Protein AF-Q765P9-F1 (afdb_monomer)

Sequence (167 aa):
MASNSLFSAVTPCQQNFFWDPSTSRRFSPPSSSLQPGKMSDVSPVVAAQQQQQQQQQQQQQQQQQQQQQQQQQQQQQEAAAAAAAAAAAAAAAAAVPRLRPPHDNRTMVEIIADHPAELVRTDSPNFLCSVLPSHWRCNKTLPVAFKVVALGEVPDGTVVTVMAGND

Radius of gyration: 34.89 Å; Cα contacts (8 Å, |Δi|>4): 59; chains: 1; bounding box: 75×67×81 Å

Structure (mmCIF, N/CA/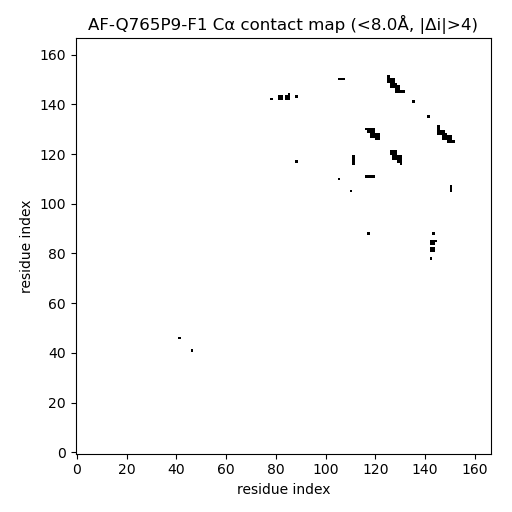C/O backbone):
data_AF-Q765P9-F1
#
_entry.id   AF-Q765P9-F1
#
loop_
_atom_site.group_PDB
_atom_site.id
_atom_site.type_symbol
_atom_site.label_atom_id
_atom_site.label_alt_id
_atom_site.label_comp_id
_atom_site.label_asym_id
_atom_site.label_entity_id
_atom_site.label_seq_id
_atom_site.pdbx_PDB_ins_code
_atom_site.Cartn_x
_atom_site.Cartn_y
_atom_site.Cartn_z
_atom_site.occupancy
_atom_site.B_iso_or_equiv
_atom_site.auth_seq_id
_atom_site.auth_comp_id
_atom_site.auth_asym_id
_atom_site.auth_atom_id
_atom_site.pdbx_PDB_model_num
ATOM 1 N N . MET A 1 1 ? 22.105 -11.503 14.119 1.00 42.41 1 MET A N 1
ATOM 2 C CA . MET A 1 1 ? 22.678 -11.386 12.762 1.00 42.41 1 MET A CA 1
ATOM 3 C C . MET A 1 1 ? 23.252 -12.738 12.378 1.00 42.41 1 MET A C 1
ATOM 5 O O . MET A 1 1 ? 24.360 -13.056 12.777 1.00 42.41 1 MET A O 1
ATOM 9 N N . ALA A 1 2 ? 22.466 -13.555 11.683 1.00 36.91 2 ALA A N 1
ATOM 10 C CA . ALA A 1 2 ? 22.941 -14.757 11.013 1.00 36.91 2 ALA A CA 1
ATOM 11 C C . ALA A 1 2 ? 22.587 -14.563 9.539 1.00 36.91 2 ALA A C 1
ATOM 13 O O . ALA A 1 2 ? 21.411 -14.576 9.184 1.00 36.91 2 ALA A O 1
ATOM 14 N N . SER A 1 3 ? 23.592 -14.280 8.716 1.00 38.12 3 SER A N 1
ATOM 15 C CA . SER A 1 3 ? 23.443 -14.312 7.264 1.00 38.12 3 SER A CA 1
ATOM 16 C C . SER A 1 3 ? 23.877 -15.690 6.799 1.00 38.12 3 SER A C 1
ATOM 18 O O . SER A 1 3 ? 25.054 -16.027 6.893 1.00 38.12 3 SER A O 1
ATOM 20 N N . ASN A 1 4 ? 22.919 -16.470 6.307 1.00 47.12 4 ASN A N 1
ATOM 21 C CA . ASN A 1 4 ? 23.197 -17.626 5.471 1.00 47.12 4 ASN A CA 1
ATOM 22 C C . ASN A 1 4 ? 23.240 -17.168 4.012 1.00 47.12 4 ASN A C 1
ATOM 24 O O . ASN A 1 4 ? 22.296 -16.571 3.497 1.00 47.12 4 ASN A O 1
ATOM 28 N N . SER A 1 5 ? 24.378 -17.452 3.392 1.00 55.56 5 SER A N 1
ATOM 29 C CA . SER A 1 5 ? 24.687 -17.336 1.972 1.00 55.56 5 SER A CA 1
ATOM 30 C C . SER A 1 5 ? 23.689 -18.078 1.085 1.00 55.56 5 SER A C 1
ATOM 32 O O . SER A 1 5 ? 23.273 -19.173 1.448 1.00 55.56 5 SER A O 1
ATOM 34 N N . LEU A 1 6 ? 23.453 -17.595 -0.141 1.00 51.06 6 LEU A N 1
ATOM 35 C CA . LEU A 1 6 ? 23.252 -18.501 -1.276 1.00 51.06 6 LEU A CA 1
ATOM 36 C C . LEU A 1 6 ? 23.601 -17.839 -2.629 1.00 51.06 6 LEU A C 1
ATOM 38 O O . LEU A 1 6 ? 22.894 -16.972 -3.125 1.00 51.06 6 LEU A O 1
ATOM 42 N N . PHE A 1 7 ? 24.691 -18.363 -3.196 1.00 39.94 7 PHE A N 1
ATOM 43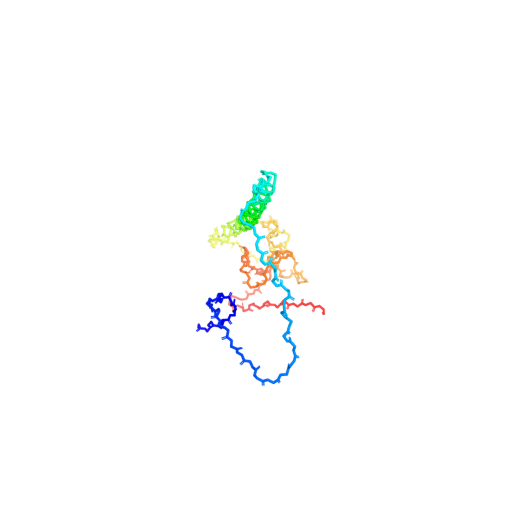 C CA . PHE A 1 7 ? 24.962 -18.652 -4.611 1.00 39.94 7 PHE A CA 1
ATOM 44 C C . PHE A 1 7 ? 25.579 -17.624 -5.591 1.00 39.94 7 PHE A C 1
ATOM 46 O O . PHE A 1 7 ? 24.949 -16.696 -6.083 1.00 39.94 7 PHE A O 1
ATOM 53 N N . SER A 1 8 ? 26.812 -18.008 -5.966 1.00 34.72 8 SER A N 1
ATOM 54 C CA . SER A 1 8 ? 27.471 -18.001 -7.281 1.00 34.72 8 SER A CA 1
ATOM 55 C C . SER A 1 8 ? 27.932 -16.696 -7.918 1.00 34.72 8 SER A C 1
ATOM 57 O O . SER A 1 8 ? 27.261 -16.111 -8.762 1.00 34.72 8 SER A O 1
ATOM 59 N N . ALA A 1 9 ? 29.208 -16.394 -7.671 1.00 37.88 9 ALA A N 1
ATOM 60 C CA . ALA A 1 9 ? 30.069 -15.751 -8.649 1.00 37.88 9 ALA A CA 1
ATOM 61 C C . ALA A 1 9 ? 31.319 -16.611 -8.900 1.00 37.88 9 ALA A C 1
ATOM 63 O O . ALA A 1 9 ? 31.975 -17.062 -7.966 1.00 37.88 9 ALA A O 1
ATOM 64 N N . VAL A 1 10 ? 31.613 -16.749 -10.193 1.00 37.72 10 VAL A N 1
ATOM 65 C CA . VAL A 1 10 ? 32.927 -16.870 -10.836 1.00 37.72 10 VAL A CA 1
ATOM 66 C C . VAL A 1 10 ? 33.740 -18.162 -10.648 1.00 37.72 10 VAL A C 1
ATOM 68 O O . VAL A 1 10 ? 34.366 -18.425 -9.629 1.00 37.72 10 VAL A O 1
ATOM 71 N N . THR A 1 11 ? 33.823 -18.932 -11.733 1.00 43.91 11 THR A N 1
ATOM 72 C CA . THR A 1 11 ? 34.939 -19.842 -12.012 1.00 43.91 11 THR A CA 1
ATOM 73 C C . THR A 1 11 ? 36.056 -19.051 -12.697 1.00 43.91 11 THR A C 1
ATOM 75 O O . THR A 1 11 ? 35.785 -18.419 -13.721 1.00 43.91 11 THR A O 1
ATOM 78 N N . PRO A 1 12 ? 37.309 -19.111 -12.214 1.00 47.91 12 PRO A N 1
ATOM 79 C CA . PRO A 1 12 ? 38.465 -18.823 -13.049 1.00 47.91 12 PRO A CA 1
ATOM 80 C C . PRO A 1 12 ? 39.364 -20.067 -13.231 1.00 47.91 12 PRO A C 1
ATOM 82 O O . PRO A 1 12 ? 39.419 -20.943 -12.374 1.00 47.91 12 PRO A O 1
ATOM 85 N N . CYS A 1 13 ? 40.116 -20.065 -14.340 1.00 36.69 13 CYS A N 1
ATOM 86 C CA . CYS A 1 13 ? 41.387 -20.774 -14.581 1.00 36.69 13 CYS A CA 1
ATOM 87 C C . CYS A 1 13 ? 41.411 -22.225 -15.143 1.00 36.69 13 CYS A C 1
ATOM 89 O O . CYS A 1 13 ? 41.170 -23.199 -14.445 1.00 36.69 13 CYS A O 1
ATOM 91 N N . GLN A 1 14 ? 41.926 -22.307 -16.385 1.00 39.78 14 GLN A N 1
ATOM 92 C CA . GLN A 1 14 ? 43.019 -23.178 -16.875 1.00 39.78 14 GLN A CA 1
ATOM 93 C C . GLN A 1 14 ? 42.805 -24.687 -17.149 1.00 39.78 14 GLN A C 1
ATOM 95 O O . GLN A 1 14 ? 42.847 -25.540 -16.273 1.00 39.78 14 GLN A O 1
ATOM 100 N N . GLN A 1 15 ? 42.720 -24.990 -18.450 1.00 46.78 15 GLN A N 1
ATOM 101 C CA . GLN A 1 15 ? 43.586 -25.891 -19.235 1.00 46.78 15 GLN A CA 1
ATOM 102 C C . GLN A 1 15 ? 44.559 -26.819 -18.464 1.00 46.78 15 GLN A C 1
ATOM 104 O O . GLN A 1 15 ? 45.509 -26.337 -17.859 1.00 46.78 15 GLN A O 1
ATOM 109 N N . ASN A 1 16 ? 44.408 -28.146 -18.617 1.00 36.56 16 ASN A N 1
ATOM 110 C CA . ASN A 1 16 ? 45.524 -29.105 -18.663 1.00 36.56 16 ASN A CA 1
ATOM 111 C C . ASN A 1 16 ? 45.105 -30.444 -19.299 1.00 36.56 16 ASN A C 1
ATOM 113 O O . ASN A 1 16 ? 44.117 -31.063 -18.913 1.00 36.56 16 ASN A O 1
ATOM 117 N N . PHE A 1 17 ? 45.888 -30.865 -20.293 1.00 41.69 17 PHE A N 1
ATOM 118 C CA . PHE A 1 17 ? 45.893 -32.197 -20.895 1.00 41.69 17 PHE A CA 1
ATOM 119 C C . PHE A 1 17 ? 46.308 -33.244 -19.854 1.00 41.69 17 PHE A C 1
ATOM 121 O O . PHE A 1 17 ? 47.347 -33.066 -19.221 1.00 41.69 17 PHE A O 1
ATOM 128 N N . PHE A 1 18 ? 45.613 -34.381 -19.768 1.00 37.00 18 PHE A N 1
ATOM 129 C CA . PHE A 1 18 ? 46.257 -35.610 -19.306 1.00 37.00 18 PHE A CA 1
ATOM 130 C C . PHE A 1 18 ? 45.577 -36.869 -19.854 1.00 37.00 18 PHE A C 1
ATOM 132 O O . PHE A 1 18 ? 44.368 -36.943 -20.032 1.00 37.00 18 PHE A O 1
ATOM 139 N N . TRP A 1 19 ? 46.439 -37.814 -20.189 1.00 37.97 19 TRP A N 1
ATOM 140 C CA . TRP A 1 19 ? 46.260 -39.080 -20.882 1.00 37.97 19 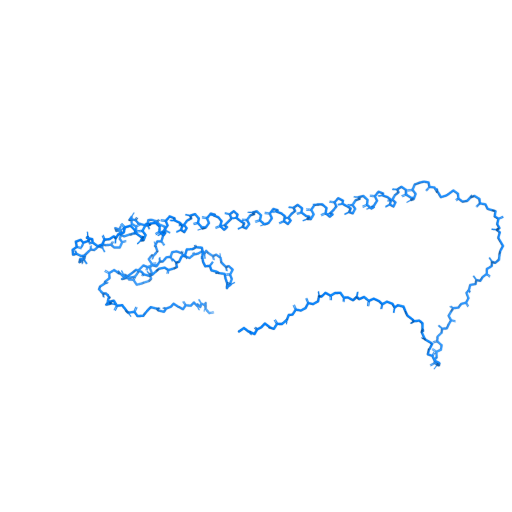TRP A CA 1
ATOM 141 C C . TRP A 1 19 ? 45.684 -40.154 -19.948 1.00 37.97 19 TRP A C 1
ATOM 143 O O . TRP A 1 19 ? 46.174 -40.280 -18.829 1.00 37.97 19 TRP A O 1
ATOM 153 N N . ASP A 1 20 ? 44.720 -40.962 -20.410 1.00 32.56 20 ASP A N 1
ATOM 154 C CA . ASP A 1 20 ? 44.324 -42.206 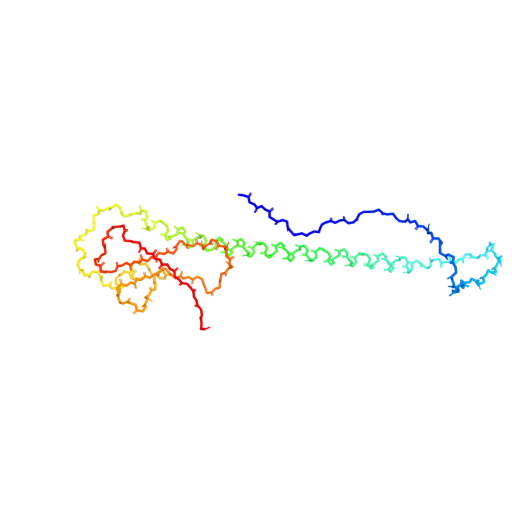-19.728 1.00 32.56 20 ASP A CA 1
ATOM 155 C C . ASP A 1 20 ? 44.683 -43.432 -20.603 1.00 32.56 20 ASP A C 1
ATOM 157 O O . ASP A 1 20 ? 44.340 -43.463 -21.795 1.00 32.56 20 ASP A O 1
ATOM 161 N N . PRO A 1 21 ? 45.447 -44.406 -20.067 1.00 52.28 21 PRO A N 1
ATOM 162 C CA . PRO A 1 21 ? 45.879 -45.595 -20.778 1.00 52.28 21 PRO A CA 1
ATOM 163 C C . PRO A 1 21 ? 44.796 -46.681 -20.739 1.00 52.28 21 PRO A C 1
ATOM 165 O O . PRO A 1 21 ? 44.420 -47.167 -19.682 1.00 52.28 21 PRO A O 1
ATOM 168 N N . SER A 1 22 ? 44.446 -47.185 -21.925 1.00 47.19 22 SER A N 1
ATOM 169 C CA . SER A 1 22 ? 43.582 -48.356 -22.153 1.00 47.19 22 SER A CA 1
ATOM 170 C C . SER A 1 22 ? 42.085 -48.045 -22.286 1.00 47.19 22 SER A C 1
ATOM 172 O O . SER A 1 22 ? 41.266 -48.324 -21.422 1.00 47.19 22 SER A O 1
ATOM 174 N N . THR A 1 23 ? 41.685 -47.532 -23.449 1.00 46.00 23 THR A N 1
ATOM 175 C CA . THR A 1 23 ? 40.974 -48.310 -24.488 1.00 46.00 23 THR A CA 1
ATOM 176 C C . THR A 1 23 ? 40.451 -47.363 -25.580 1.00 46.00 23 THR A C 1
ATOM 178 O O . THR A 1 23 ? 39.688 -46.445 -25.320 1.00 46.00 23 THR A O 1
ATOM 181 N N . SER A 1 24 ? 40.922 -47.583 -26.815 1.00 49.03 24 SER A N 1
ATOM 182 C CA . SER A 1 24 ? 40.302 -47.259 -28.118 1.00 49.03 24 SER A CA 1
ATOM 183 C C . SER A 1 24 ? 39.191 -46.181 -28.139 1.00 49.03 24 SER A C 1
ATOM 185 O O . SER A 1 24 ? 38.074 -46.444 -27.722 1.00 49.03 24 SER A O 1
ATOM 187 N N . ARG A 1 25 ? 39.339 -45.001 -28.760 1.00 46.41 25 ARG A N 1
ATOM 188 C CA . ARG A 1 25 ? 39.712 -44.792 -30.170 1.00 46.41 25 ARG A CA 1
ATOM 189 C C . ARG A 1 25 ? 40.315 -43.404 -30.414 1.00 46.41 25 ARG A C 1
ATOM 191 O O . ARG A 1 25 ? 39.654 -42.381 -30.278 1.00 46.41 25 ARG A O 1
ATOM 198 N N . ARG A 1 26 ? 41.558 -43.407 -30.893 1.00 47.88 26 ARG A N 1
ATOM 199 C CA . ARG A 1 26 ? 42.251 -42.265 -31.488 1.00 47.88 26 ARG A CA 1
ATOM 200 C C . ARG A 1 26 ? 41.910 -42.228 -32.979 1.00 47.88 26 ARG A C 1
ATOM 202 O O . ARG A 1 26 ? 42.373 -43.089 -33.719 1.00 47.88 26 ARG A O 1
ATOM 209 N N . PHE A 1 27 ? 41.111 -41.260 -33.420 1.00 40.59 27 PHE A N 1
ATOM 210 C CA . PHE A 1 27 ? 41.068 -40.891 -34.835 1.00 40.59 27 PHE A CA 1
ATOM 211 C C . PHE A 1 27 ? 42.076 -39.762 -35.072 1.00 40.59 27 PHE A C 1
ATOM 213 O O . PHE A 1 27 ? 42.003 -38.682 -34.492 1.00 40.59 27 PHE A O 1
ATOM 220 N N . SER A 1 28 ? 43.058 -40.040 -35.914 1.00 42.00 28 SER A N 1
ATOM 221 C CA . SER A 1 28 ? 43.943 -39.082 -36.576 1.00 42.00 28 SER A CA 1
ATOM 222 C C . SER A 1 28 ? 44.302 -39.705 -37.925 1.00 42.00 28 SER A C 1
ATOM 224 O O . SER A 1 28 ? 44.469 -40.923 -37.966 1.00 42.00 28 SER A O 1
ATOM 226 N N . PRO A 1 29 ? 44.629 -38.939 -38.972 1.00 63.56 29 PRO A N 1
ATOM 227 C CA . PRO A 1 29 ? 44.045 -37.705 -39.503 1.00 63.56 29 PRO A CA 1
ATOM 228 C C . PRO A 1 29 ? 43.669 -37.949 -41.000 1.00 63.56 29 PRO A C 1
ATOM 230 O O . PRO A 1 29 ? 43.305 -39.072 -41.340 1.00 63.56 29 PRO A O 1
ATOM 233 N N . PRO A 1 30 ? 43.788 -36.973 -41.923 1.00 41.09 30 PRO A N 1
ATOM 234 C CA . PRO A 1 30 ? 45.043 -37.003 -42.678 1.00 41.09 30 PRO A CA 1
ATOM 235 C C . PRO A 1 30 ? 45.701 -35.628 -42.847 1.00 41.09 30 PRO A C 1
ATOM 237 O O . PRO A 1 30 ? 45.044 -34.610 -43.039 1.00 41.09 30 PRO A O 1
ATOM 240 N N . SER A 1 31 ? 47.035 -35.640 -42.822 1.00 51.59 31 SER A N 1
ATOM 241 C CA . SER A 1 31 ? 47.873 -34.579 -43.382 1.00 51.59 31 SER A CA 1
ATOM 242 C C . SER A 1 31 ? 48.012 -34.778 -44.891 1.00 51.59 31 SER A C 1
ATOM 244 O O . SER A 1 31 ? 48.292 -35.885 -45.351 1.00 51.59 31 SER A O 1
ATOM 246 N N . SER A 1 32 ? 47.943 -33.692 -45.655 1.00 37.53 32 SER A N 1
ATOM 247 C CA . SER A 1 32 ? 48.672 -33.574 -46.920 1.00 37.53 32 SER A CA 1
ATOM 248 C C . SER A 1 32 ? 49.193 -32.152 -47.090 1.00 37.53 32 SER A C 1
ATOM 250 O O . SER A 1 32 ? 48.464 -31.212 -47.375 1.00 37.53 32 SER A O 1
ATOM 252 N N . SER A 1 33 ? 50.482 -32.051 -46.777 1.00 46.59 33 SER A N 1
ATOM 253 C CA . SER A 1 33 ? 51.547 -31.311 -47.449 1.00 46.59 33 SER A CA 1
ATOM 254 C C . SER A 1 33 ? 51.219 -30.408 -48.651 1.00 46.59 33 SER A C 1
ATOM 256 O O . SER A 1 33 ? 50.598 -30.837 -49.616 1.00 46.59 33 SER A O 1
ATOM 258 N N . LEU A 1 34 ? 51.908 -29.255 -48.624 1.00 38.59 34 LEU A N 1
ATOM 259 C CA . LEU A 1 34 ? 52.337 -28.371 -49.721 1.00 38.59 34 LEU A CA 1
ATOM 260 C C . LEU A 1 34 ? 51.284 -27.437 -50.344 1.00 38.59 34 LEU A C 1
ATOM 262 O O . LEU A 1 34 ? 50.484 -27.861 -51.166 1.00 38.59 34 LEU A O 1
ATOM 266 N N . GLN A 1 35 ? 51.408 -26.133 -50.037 1.00 37.16 35 GLN A N 1
ATOM 267 C CA . GLN A 1 35 ? 51.611 -25.033 -51.007 1.00 37.16 35 GLN A CA 1
ATOM 268 C C . GLN A 1 35 ? 51.668 -23.657 -50.292 1.00 37.16 35 GLN A C 1
ATOM 270 O O . GLN A 1 35 ? 50.658 -23.216 -49.747 1.00 37.16 35 GLN A O 1
ATOM 275 N N . PRO A 1 36 ? 52.800 -22.920 -50.313 1.00 55.09 36 PRO A N 1
ATOM 276 C CA . PRO A 1 36 ? 52.794 -21.479 -50.105 1.00 55.09 36 PRO A CA 1
ATOM 277 C C . PRO A 1 36 ? 52.475 -20.829 -51.452 1.00 55.09 36 PRO A C 1
ATOM 279 O O . PRO A 1 36 ? 53.331 -20.736 -52.327 1.00 55.09 36 PRO A O 1
ATOM 282 N N . GLY A 1 37 ? 51.225 -20.428 -51.659 1.00 49.91 37 GLY A N 1
ATOM 283 C CA . GLY A 1 37 ? 50.861 -19.720 -52.881 1.00 49.91 37 GLY A CA 1
ATOM 284 C C . GLY A 1 37 ? 49.451 -20.006 -53.351 1.00 49.91 37 GLY A C 1
ATOM 285 O O . GLY A 1 37 ? 49.248 -20.815 -54.247 1.00 49.91 37 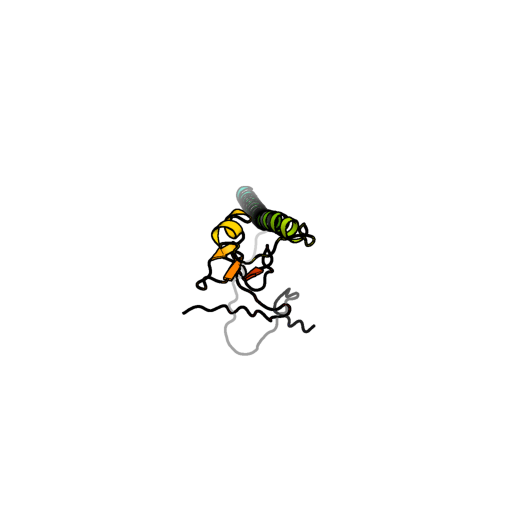GLY A O 1
ATOM 286 N N . LYS A 1 38 ? 48.498 -19.267 -52.791 1.00 41.06 38 LYS A N 1
ATOM 287 C CA . LYS A 1 38 ? 47.489 -18.527 -53.552 1.00 41.06 38 LYS A CA 1
ATOM 288 C C . LYS A 1 38 ? 46.751 -17.618 -52.580 1.00 41.06 38 LYS A C 1
ATOM 290 O O . LYS A 1 38 ? 46.100 -18.090 -51.655 1.00 41.06 38 LYS A O 1
ATOM 295 N N . MET A 1 39 ? 46.919 -16.315 -52.802 1.00 44.56 39 MET A N 1
ATOM 296 C CA . MET A 1 39 ? 45.966 -15.251 -52.483 1.00 44.56 39 MET A CA 1
ATOM 297 C C . MET A 1 39 ? 44.540 -15.803 -52.352 1.00 44.56 39 MET A C 1
ATOM 299 O O . MET A 1 39 ? 43.837 -15.994 -53.338 1.00 44.56 39 MET A O 1
ATOM 303 N N . SER A 1 40 ? 44.140 -16.131 -51.130 1.00 43.28 40 SER A N 1
ATOM 304 C CA . SER A 1 40 ? 42.740 -16.344 -50.811 1.00 43.28 40 SER A CA 1
ATOM 305 C C . SER A 1 40 ? 42.291 -15.001 -50.295 1.00 43.28 40 SER A C 1
ATOM 307 O O . SER A 1 40 ? 42.576 -14.640 -49.156 1.00 43.28 40 SER A O 1
ATOM 309 N N . ASP A 1 41 ? 41.738 -14.227 -51.223 1.00 47.91 41 ASP A N 1
ATOM 310 C CA . ASP A 1 41 ? 40.853 -13.110 -50.951 1.00 47.91 41 ASP A CA 1
ATOM 311 C C . ASP A 1 41 ? 39.975 -13.506 -49.754 1.00 47.91 41 ASP A C 1
ATOM 313 O O . ASP A 1 41 ? 39.042 -14.300 -49.877 1.00 47.91 41 ASP A O 1
ATOM 317 N N . VAL A 1 42 ? 40.345 -13.042 -48.554 1.00 53.12 42 VAL A N 1
ATOM 318 C CA . VAL A 1 42 ? 39.392 -12.912 -47.457 1.00 53.12 42 VAL A CA 1
ATOM 319 C C . VAL A 1 42 ? 38.427 -11.894 -48.007 1.00 53.12 42 VAL A C 1
ATOM 321 O O . VAL A 1 42 ? 38.695 -10.694 -47.962 1.00 53.12 42 VAL A O 1
ATOM 324 N N . SER A 1 43 ? 37.366 -12.388 -48.638 1.00 47.12 43 SER A N 1
ATOM 325 C CA . SER A 1 43 ? 36.380 -11.511 -49.222 1.00 47.12 43 SER A CA 1
ATOM 326 C C . SER A 1 43 ? 35.927 -10.570 -48.109 1.00 47.12 43 SER A C 1
ATOM 328 O O . SER A 1 43 ? 35.491 -11.049 -47.054 1.00 47.12 43 SER A O 1
ATOM 330 N N . PRO A 1 44 ? 36.050 -9.242 -48.283 1.00 59.09 44 PRO A N 1
ATOM 331 C CA . PRO A 1 44 ? 35.751 -8.267 -47.233 1.00 59.09 44 PRO A CA 1
ATOM 332 C C . PRO A 1 44 ? 34.328 -8.432 -46.679 1.00 59.09 44 PRO A C 1
ATOM 334 O O . PRO A 1 44 ? 34.038 -7.989 -45.573 1.00 59.09 44 PRO A O 1
ATOM 337 N N . VAL A 1 45 ? 33.462 -9.142 -47.411 1.00 62.28 45 VAL A N 1
ATOM 338 C CA . VAL A 1 45 ? 32.111 -9.530 -47.015 1.00 62.28 45 VAL A CA 1
ATOM 339 C C . VAL A 1 45 ? 32.038 -10.351 -45.720 1.00 62.28 45 VAL A C 1
ATOM 341 O O . VAL A 1 45 ? 31.172 -10.056 -44.907 1.00 62.28 45 VAL A O 1
ATOM 344 N N . VAL A 1 46 ? 32.922 -11.328 -45.458 1.00 74.56 46 VAL A N 1
ATOM 345 C CA . VAL A 1 46 ? 32.793 -12.184 -44.252 1.00 74.56 46 VAL A CA 1
ATOM 346 C C . VAL A 1 46 ? 33.245 -11.444 -42.994 1.00 74.56 46 VAL A C 1
ATOM 348 O O . VAL A 1 46 ? 32.589 -11.525 -41.957 1.00 74.56 46 VAL A O 1
ATOM 351 N N . ALA A 1 47 ? 34.322 -10.660 -43.102 1.00 78.06 47 ALA A N 1
ATOM 352 C CA . ALA A 1 47 ? 34.782 -9.781 -42.029 1.00 78.06 47 ALA A CA 1
ATOM 353 C C . ALA A 1 47 ? 33.758 -8.668 -41.743 1.00 78.06 47 ALA A C 1
ATOM 355 O O . ALA A 1 47 ? 33.439 -8.419 -40.582 1.00 78.06 47 ALA A O 1
ATOM 356 N N . ALA A 1 48 ? 33.174 -8.065 -42.787 1.00 81.12 48 ALA A N 1
ATOM 357 C CA . ALA A 1 48 ? 32.105 -7.078 -42.648 1.00 81.12 48 ALA A CA 1
ATOM 358 C C . ALA A 1 48 ? 30.837 -7.680 -42.021 1.00 81.12 48 ALA A C 1
ATOM 360 O O . ALA A 1 48 ? 30.229 -7.048 -41.161 1.00 81.12 48 ALA A O 1
ATOM 361 N N . GLN A 1 49 ? 30.462 -8.912 -42.383 1.00 86.12 49 GLN A N 1
ATOM 362 C CA . GLN A 1 49 ? 29.301 -9.600 -41.815 1.00 86.12 49 GLN A CA 1
ATOM 363 C C . GLN A 1 49 ? 29.510 -9.947 -40.333 1.00 86.12 49 GLN A C 1
ATOM 365 O O . GLN A 1 49 ? 28.590 -9.784 -39.530 1.00 86.12 49 GLN A O 1
ATOM 370 N N . GLN A 1 50 ? 30.726 -10.345 -39.941 1.00 85.50 50 GLN A N 1
ATOM 371 C CA . GLN A 1 50 ? 31.074 -10.599 -38.540 1.00 85.50 50 GLN A CA 1
ATOM 372 C C . GLN A 1 50 ? 31.080 -9.300 -37.712 1.00 85.50 50 GLN A C 1
ATOM 374 O O . GLN A 1 50 ? 30.550 -9.276 -36.600 1.00 85.50 50 GLN A O 1
ATOM 379 N N . GLN A 1 51 ? 31.584 -8.195 -38.276 1.00 87.19 51 GLN A N 1
ATOM 380 C CA . GLN A 1 51 ? 31.517 -6.864 -37.657 1.00 87.19 51 GLN A CA 1
ATOM 381 C C . GLN A 1 51 ? 30.069 -6.374 -37.499 1.00 87.19 51 GLN A C 1
ATOM 383 O O . GLN A 1 51 ? 29.706 -5.835 -36.452 1.00 87.19 51 GLN A O 1
ATOM 388 N N . GLN A 1 52 ? 29.223 -6.603 -38.508 1.00 89.00 52 GLN A N 1
ATOM 389 C CA . GLN A 1 52 ? 27.809 -6.227 -38.481 1.00 89.00 52 GLN A CA 1
ATOM 390 C C . GLN A 1 52 ? 27.034 -7.025 -37.421 1.00 89.00 52 GLN A C 1
ATOM 392 O O . GLN A 1 52 ? 26.213 -6.460 -36.696 1.00 89.00 52 GLN A O 1
ATOM 397 N N . GLN A 1 53 ? 27.343 -8.316 -37.259 1.00 89.75 53 GLN A N 1
ATOM 398 C CA . GLN A 1 53 ? 26.756 -9.161 -36.216 1.00 89.75 53 GLN A CA 1
ATOM 399 C C . GLN A 1 53 ? 27.175 -8.704 -34.806 1.00 89.75 53 GLN A C 1
ATOM 401 O O . GLN A 1 53 ? 26.350 -8.671 -33.891 1.00 89.75 53 GLN A O 1
ATOM 406 N N . GLN A 1 54 ? 28.428 -8.267 -34.640 1.00 90.56 54 GLN A N 1
ATOM 407 C CA . GLN A 1 54 ? 28.932 -7.719 -33.377 1.00 90.56 54 GLN A CA 1
ATOM 408 C C . GLN A 1 54 ? 28.265 -6.376 -33.021 1.00 90.56 54 GLN A C 1
ATOM 410 O O . GLN A 1 54 ? 27.900 -6.152 -31.864 1.00 90.56 54 GLN A O 1
ATOM 415 N N . GLN A 1 55 ? 28.019 -5.515 -34.017 1.00 92.62 55 GLN A N 1
ATOM 416 C CA . GLN A 1 55 ? 27.236 -4.282 -33.849 1.00 92.62 55 GLN A CA 1
ATOM 417 C C . GLN A 1 55 ? 25.791 -4.564 -33.415 1.00 92.62 55 GLN A C 1
ATOM 419 O O . GLN A 1 55 ? 25.261 -3.881 -32.536 1.00 92.62 55 GLN A O 1
ATOM 424 N N . GLN A 1 56 ? 25.162 -5.595 -33.986 1.00 93.44 56 GLN A N 1
ATOM 425 C CA . GLN A 1 56 ? 23.805 -6.004 -33.616 1.00 93.44 56 GLN A CA 1
ATOM 426 C C . GLN A 1 56 ? 23.724 -6.472 -32.155 1.00 93.44 56 GLN A C 1
ATOM 428 O O . GLN A 1 56 ? 22.785 -6.122 -31.437 1.00 93.44 56 GLN A O 1
ATOM 433 N N . GLN A 1 57 ? 24.741 -7.201 -31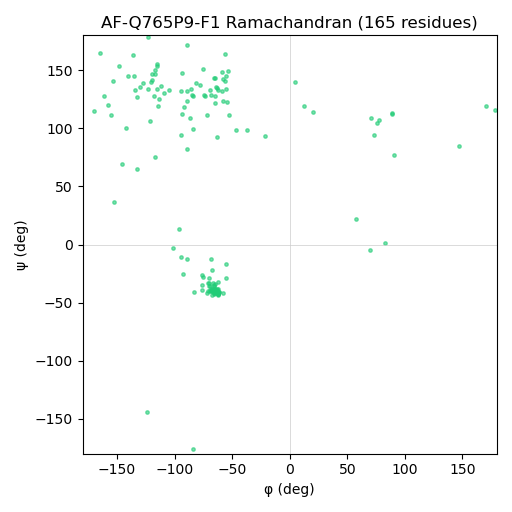.684 1.00 93.56 57 GLN A N 1
ATOM 434 C CA . GLN A 1 57 ? 24.838 -7.635 -30.288 1.00 93.56 57 GLN A CA 1
ATOM 435 C C . GLN A 1 57 ? 24.976 -6.452 -29.316 1.00 93.56 57 GLN A C 1
ATOM 437 O O . GLN A 1 57 ? 24.336 -6.441 -28.262 1.00 93.56 57 GLN A O 1
ATOM 442 N N . GLN A 1 58 ? 25.754 -5.427 -29.684 1.00 94.31 58 GLN A N 1
ATOM 443 C CA . GLN A 1 58 ? 25.869 -4.198 -28.889 1.00 94.31 58 GLN A CA 1
ATOM 444 C C . GLN A 1 58 ? 24.539 -3.442 -28.780 1.00 94.31 58 GLN A C 1
ATOM 446 O O . GLN A 1 58 ? 24.194 -2.975 -27.692 1.00 94.31 58 GLN A O 1
ATOM 451 N N . GLN A 1 59 ? 23.764 -3.354 -29.868 1.00 94.88 59 GLN A N 1
ATOM 452 C CA . GLN A 1 59 ? 22.432 -2.738 -29.817 1.00 94.88 59 GLN A CA 1
ATOM 453 C C . GLN A 1 59 ? 21.482 -3.485 -28.873 1.00 94.88 59 GLN A C 1
ATOM 455 O O . GLN A 1 59 ? 20.760 -2.846 -28.106 1.00 94.88 59 GLN A O 1
ATOM 460 N N . GLN A 1 60 ? 21.507 -4.822 -28.875 1.00 94.94 60 GLN A N 1
ATOM 461 C CA . GLN A 1 60 ? 20.682 -5.614 -27.957 1.00 94.94 60 GLN A CA 1
ATOM 462 C C . GLN A 1 60 ? 21.027 -5.357 -26.485 1.00 94.94 60 GLN A C 1
ATOM 464 O O . GLN A 1 60 ? 20.121 -5.211 -25.663 1.00 94.94 60 GLN A O 1
ATOM 469 N N . GLN A 1 61 ? 22.316 -5.247 -26.145 1.00 95.19 61 GLN A N 1
ATOM 470 C CA . GLN A 1 61 ? 22.719 -4.918 -24.774 1.00 95.19 61 GLN A CA 1
ATOM 471 C C . GLN A 1 61 ? 22.240 -3.528 -24.340 1.00 95.19 61 GLN A C 1
ATOM 473 O O . GLN A 1 61 ? 21.770 -3.377 -23.211 1.00 95.19 61 GLN A O 1
ATOM 478 N N . GLN A 1 62 ? 22.300 -2.524 -25.223 1.00 95.62 62 GLN A N 1
ATOM 479 C CA . GLN A 1 62 ? 21.778 -1.191 -24.901 1.00 95.62 62 GLN A CA 1
ATOM 480 C C . GLN A 1 62 ? 20.265 -1.207 -24.649 1.00 95.62 62 GLN A C 1
ATOM 482 O O . GLN A 1 62 ? 19.799 -0.563 -23.707 1.00 95.62 62 GLN A O 1
ATOM 487 N N . GLN A 1 63 ? 19.496 -1.977 -25.428 1.00 95.56 63 GLN A N 1
ATOM 488 C CA . GLN A 1 63 ? 18.055 -2.128 -25.196 1.00 95.56 63 GLN A CA 1
ATOM 489 C C . GLN A 1 63 ? 17.742 -2.769 -23.839 1.00 95.56 63 GLN A C 1
ATOM 491 O O . GLN A 1 63 ? 16.851 -2.294 -23.132 1.00 95.56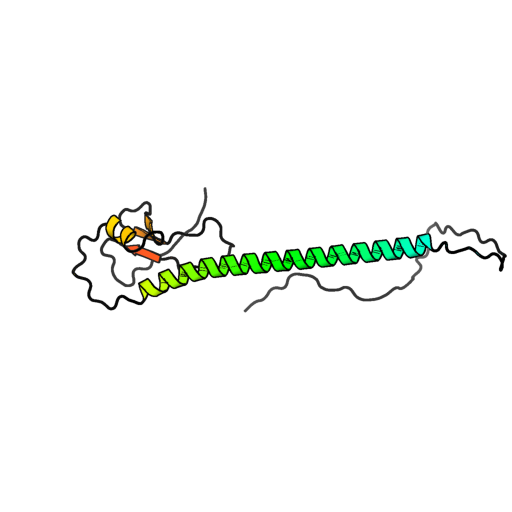 63 GLN A O 1
ATOM 496 N N . GLN A 1 64 ? 18.485 -3.807 -23.440 1.00 95.44 64 GLN A N 1
ATOM 497 C CA . GLN A 1 64 ? 18.302 -4.418 -22.119 1.00 95.44 64 GLN A CA 1
ATOM 498 C C . GLN A 1 64 ? 18.598 -3.440 -20.977 1.00 95.44 64 GLN A C 1
ATOM 500 O O . GLN A 1 64 ? 17.843 -3.398 -20.003 1.00 95.44 64 GLN A O 1
ATOM 505 N N . GLN A 1 65 ? 19.651 -2.624 -21.094 1.00 95.44 65 GLN A N 1
ATOM 506 C CA . GLN A 1 65 ? 19.945 -1.610 -20.077 1.00 95.44 65 GLN A CA 1
ATOM 507 C C . GLN A 1 65 ? 18.834 -0.559 -19.965 1.00 95.44 65 GLN A C 1
ATOM 509 O O . GLN A 1 65 ? 18.465 -0.188 -18.849 1.00 95.44 65 GLN A O 1
ATOM 514 N N . GLN A 1 66 ? 18.254 -0.116 -21.086 1.00 95.25 66 GLN A N 1
ATOM 515 C CA . GLN A 1 66 ? 17.124 0.818 -21.045 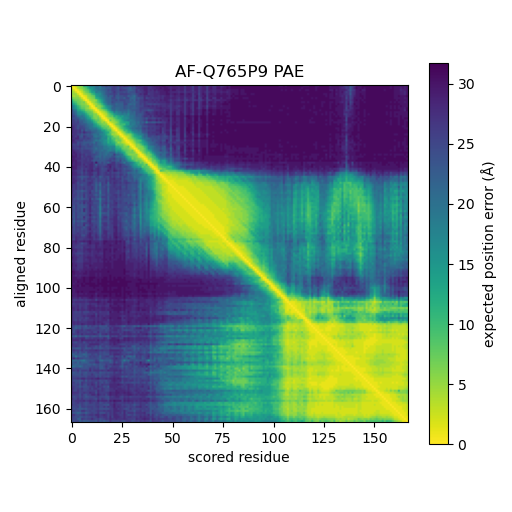1.00 95.25 66 GLN A CA 1
ATOM 516 C C . GLN A 1 66 ? 15.890 0.219 -20.359 1.00 95.25 66 GLN A C 1
ATOM 518 O O . GLN A 1 66 ? 15.253 0.907 -19.560 1.00 95.25 66 GLN A O 1
ATOM 523 N N . GLN A 1 67 ? 15.568 -1.057 -20.604 1.00 94.69 67 GLN A N 1
ATOM 524 C CA . GLN A 1 67 ? 14.442 -1.706 -19.920 1.00 94.69 67 GLN A CA 1
ATOM 525 C C . GLN A 1 67 ? 14.644 -1.786 -18.403 1.00 94.69 67 GLN A C 1
ATOM 527 O O . GLN A 1 67 ? 13.704 -1.529 -17.648 1.00 94.69 67 GLN A O 1
ATOM 532 N N . GLN A 1 68 ? 15.859 -2.092 -17.936 1.00 93.56 68 GLN A N 1
ATOM 533 C CA . GLN A 1 68 ? 16.134 -2.109 -16.495 1.00 93.56 68 GLN A CA 1
ATOM 534 C C . GLN A 1 68 ? 15.978 -0.726 -15.854 1.00 93.56 68 GLN A C 1
ATOM 536 O O . GLN A 1 68 ? 15.416 -0.625 -14.761 1.00 93.56 68 GLN A O 1
ATOM 541 N N . GLN A 1 69 ? 16.423 0.344 -16.525 1.00 93.44 69 GLN A N 1
ATOM 542 C CA . GLN A 1 69 ? 16.217 1.704 -16.016 1.00 93.44 69 GLN A CA 1
ATOM 543 C C . GLN A 1 69 ? 14.731 2.069 -15.929 1.00 93.44 69 GLN A C 1
ATOM 545 O O . GLN A 1 69 ? 14.317 2.662 -14.931 1.00 93.44 69 GLN A O 1
ATOM 550 N N . GLN A 1 70 ? 13.913 1.679 -16.914 1.00 91.94 70 GLN A N 1
ATOM 551 C CA . GLN A 1 70 ? 12.467 1.919 -16.848 1.00 91.94 70 GLN A CA 1
ATOM 552 C C . GLN A 1 70 ? 11.806 1.191 -15.673 1.00 91.94 70 GLN A C 1
ATOM 554 O O . GLN A 1 70 ? 11.007 1.798 -14.963 1.00 91.94 70 GLN A O 1
ATOM 559 N N . GLN A 1 71 ? 12.165 -0.070 -15.405 1.00 89.81 71 GLN A N 1
ATOM 560 C CA . GLN A 1 71 ? 11.620 -0.786 -14.244 1.00 89.81 71 GLN A CA 1
ATOM 561 C C . GLN A 1 71 ? 12.010 -0.137 -12.911 1.00 89.81 71 GLN A C 1
ATOM 563 O O . GLN A 1 71 ? 11.184 -0.078 -11.998 1.00 89.81 71 GLN A O 1
ATOM 568 N N . GLN A 1 72 ? 13.239 0.377 -12.783 1.00 88.00 72 GLN A N 1
ATOM 569 C CA . GLN A 1 72 ? 13.640 1.107 -11.576 1.00 88.00 72 GLN A CA 1
ATOM 570 C C . GLN A 1 72 ? 12.861 2.411 -11.406 1.00 88.00 72 GLN A C 1
ATOM 572 O O . GLN A 1 72 ? 12.425 2.703 -10.292 1.00 88.00 72 GLN A O 1
ATOM 577 N N . GLN A 1 73 ? 12.644 3.171 -12.485 1.00 87.56 73 GLN A N 1
ATOM 578 C CA . GLN A 1 73 ? 11.821 4.380 -12.415 1.00 87.56 73 GLN A CA 1
ATOM 579 C C . GLN A 1 73 ? 10.383 4.053 -12.028 1.00 87.56 73 GLN A C 1
ATOM 581 O O . GLN A 1 73 ? 9.845 4.709 -11.144 1.00 87.56 73 GLN A O 1
ATOM 586 N N . GLN A 1 74 ? 9.782 3.010 -12.602 1.00 86.56 74 GLN A N 1
ATOM 587 C CA . GLN A 1 74 ? 8.411 2.626 -12.270 1.00 86.56 74 GLN A CA 1
ATOM 588 C C . GLN A 1 74 ? 8.285 2.191 -10.801 1.00 86.56 74 GLN A C 1
ATOM 590 O O . GLN A 1 74 ? 7.367 2.627 -10.112 1.00 86.56 74 GLN A O 1
ATOM 595 N N . GLN A 1 75 ? 9.258 1.441 -10.267 1.00 82.50 75 GLN A N 1
ATOM 596 C CA . GLN A 1 75 ? 9.290 1.120 -8.835 1.00 82.50 75 GLN A CA 1
ATOM 597 C C . GLN A 1 75 ? 9.490 2.350 -7.945 1.00 82.50 75 GLN A C 1
ATOM 599 O O . GLN A 1 75 ? 8.885 2.413 -6.875 1.00 82.50 75 GLN A O 1
ATOM 604 N N . GLN A 1 76 ? 10.321 3.317 -8.346 1.00 80.62 76 GLN A N 1
ATOM 605 C CA . GLN A 1 76 ? 10.473 4.569 -7.598 1.00 80.62 76 GLN A CA 1
ATOM 606 C C . GLN A 1 76 ? 9.208 5.415 -7.650 1.00 80.62 76 GLN A C 1
ATOM 608 O O . GLN A 1 76 ? 8.833 5.986 -6.634 1.00 80.62 76 GLN A O 1
ATOM 613 N N . GLN A 1 77 ? 8.540 5.484 -8.797 1.00 79.56 77 GLN A N 1
ATOM 614 C CA . GLN A 1 77 ? 7.328 6.273 -8.980 1.00 79.56 77 GLN A CA 1
ATOM 615 C C . GLN A 1 77 ? 6.159 5.664 -8.204 1.00 79.56 77 GLN A C 1
ATOM 617 O O . GLN A 1 77 ? 5.422 6.392 -7.548 1.00 79.56 77 GLN A O 1
ATOM 622 N N . GLU A 1 78 ? 6.049 4.336 -8.179 1.00 75.69 78 GLU A N 1
ATOM 623 C CA . GLU A 1 78 ? 5.057 3.631 -7.367 1.00 75.69 78 GLU A CA 1
ATOM 624 C C . GLU A 1 78 ? 5.362 3.742 -5.868 1.00 75.69 78 GLU A C 1
ATOM 626 O O . GLU A 1 78 ? 4.466 3.999 -5.066 1.00 75.69 78 GLU A O 1
ATOM 631 N N . ALA A 1 79 ? 6.637 3.651 -5.476 1.00 72.81 79 ALA A N 1
ATOM 632 C CA . ALA A 1 79 ? 7.049 3.911 -4.099 1.00 72.81 79 ALA A CA 1
ATOM 633 C C . ALA A 1 79 ? 6.801 5.370 -3.685 1.00 72.81 79 ALA A C 1
ATOM 635 O O . ALA A 1 79 ? 6.368 5.610 -2.562 1.00 72.81 79 ALA A O 1
ATOM 636 N N . ALA A 1 80 ? 7.039 6.337 -4.574 1.00 73.62 80 ALA A N 1
ATOM 637 C CA . ALA A 1 80 ? 6.827 7.758 -4.322 1.00 73.62 80 ALA A CA 1
ATOM 638 C C . ALA A 1 80 ? 5.337 8.114 -4.264 1.00 73.62 80 ALA A C 1
ATOM 640 O O . ALA A 1 80 ? 4.935 8.852 -3.372 1.00 73.62 80 ALA A O 1
ATOM 641 N N . ALA A 1 81 ? 4.506 7.558 -5.151 1.00 70.56 81 ALA A N 1
ATOM 642 C CA . ALA A 1 81 ? 3.054 7.720 -5.102 1.00 70.56 81 ALA A CA 1
ATOM 643 C C . ALA A 1 81 ? 2.475 7.130 -3.807 1.00 70.56 81 ALA A C 1
ATOM 645 O O . ALA A 1 81 ? 1.664 7.767 -3.134 1.00 70.56 81 ALA A O 1
ATOM 646 N N . ALA A 1 82 ? 2.953 5.952 -3.401 1.00 64.81 82 ALA A N 1
ATOM 647 C CA . ALA A 1 82 ? 2.528 5.321 -2.160 1.00 64.81 82 ALA A CA 1
ATOM 648 C C . ALA A 1 82 ? 3.053 6.063 -0.909 1.00 64.81 82 ALA A C 1
ATOM 650 O O . ALA A 1 82 ? 2.331 6.194 0.078 1.00 64.81 82 ALA A O 1
ATOM 651 N N . ALA A 1 83 ? 4.267 6.622 -0.955 1.00 61.09 83 ALA A N 1
ATOM 652 C CA . ALA A 1 83 ? 4.813 7.471 0.107 1.00 61.09 83 ALA A CA 1
ATOM 653 C C . ALA A 1 83 ? 4.119 8.843 0.191 1.00 61.09 83 ALA A C 1
ATOM 655 O O . ALA A 1 83 ? 3.944 9.368 1.287 1.00 61.09 83 ALA A O 1
ATOM 656 N N . ALA A 1 84 ? 3.677 9.416 -0.932 1.00 61.50 84 ALA A N 1
ATOM 657 C CA . ALA A 1 84 ? 2.883 10.642 -0.945 1.00 61.50 84 ALA A CA 1
ATOM 658 C C . ALA A 1 84 ? 1.505 10.423 -0.296 1.00 61.50 84 ALA A C 1
ATOM 660 O O . ALA A 1 84 ? 1.065 11.255 0.498 1.00 61.50 84 ALA A O 1
ATOM 661 N N . ALA A 1 85 ? 0.871 9.269 -0.541 1.00 58.66 85 ALA A N 1
ATOM 662 C CA . ALA A 1 85 ? -0.330 8.858 0.188 1.00 58.66 85 ALA A CA 1
ATOM 663 C C . ALA A 1 85 ? -0.056 8.672 1.697 1.00 58.66 85 ALA A C 1
ATOM 665 O O . ALA A 1 85 ? -0.856 9.089 2.534 1.00 58.66 85 ALA A O 1
ATOM 666 N N . ALA A 1 86 ? 1.110 8.127 2.063 1.00 51.94 86 ALA A N 1
ATOM 667 C CA . ALA A 1 86 ? 1.526 7.972 3.458 1.00 51.94 86 ALA A CA 1
ATOM 668 C C . ALA A 1 86 ? 1.785 9.302 4.177 1.00 51.94 86 ALA A C 1
ATOM 670 O O . ALA A 1 86 ? 1.416 9.459 5.341 1.00 51.94 86 ALA A O 1
ATOM 671 N N . ALA A 1 87 ? 2.398 10.269 3.493 1.00 50.03 87 ALA A N 1
ATOM 672 C CA . ALA A 1 87 ? 2.686 11.590 4.042 1.00 50.03 87 ALA A CA 1
ATOM 673 C C . ALA A 1 87 ? 1.399 12.381 4.331 1.00 50.03 87 ALA A C 1
ATOM 675 O O . ALA A 1 87 ? 1.320 13.061 5.356 1.00 50.03 87 ALA A O 1
ATOM 676 N N . ALA A 1 88 ? 0.368 12.233 3.493 1.00 50.25 88 ALA A N 1
ATOM 677 C CA . ALA A 1 88 ? -0.949 12.819 3.744 1.00 50.25 88 ALA A CA 1
ATOM 678 C C . ALA A 1 88 ? -1.632 12.211 4.990 1.00 50.25 88 ALA A C 1
ATOM 680 O O . ALA A 1 88 ? -2.159 12.948 5.823 1.00 50.25 88 ALA A O 1
ATOM 681 N N . ALA A 1 89 ? -1.541 10.889 5.181 1.00 44.06 89 ALA A N 1
ATOM 682 C CA . ALA A 1 89 ? -2.127 10.185 6.331 1.00 44.06 89 ALA A CA 1
ATOM 683 C C . ALA A 1 89 ? -1.350 10.381 7.655 1.00 44.06 89 ALA A C 1
ATOM 685 O O . ALA A 1 89 ? -1.921 10.324 8.749 1.00 44.06 89 ALA A O 1
ATOM 686 N N . ALA A 1 90 ? -0.035 10.614 7.586 1.00 41.38 90 ALA A N 1
ATOM 687 C CA . ALA A 1 90 ? 0.802 10.903 8.754 1.00 41.38 90 ALA A CA 1
ATOM 688 C C . ALA A 1 90 ? 0.618 12.342 9.271 1.00 41.38 90 ALA A C 1
ATOM 690 O O . ALA A 1 90 ? 0.614 12.558 10.484 1.00 41.38 90 ALA A O 1
ATOM 691 N N . ALA A 1 91 ? 0.398 13.314 8.379 1.00 41.94 91 ALA A N 1
ATOM 692 C CA . ALA A 1 91 ? 0.119 14.697 8.767 1.00 41.94 91 ALA A CA 1
ATOM 693 C C . ALA A 1 91 ? -1.232 14.846 9.497 1.00 41.94 91 ALA A C 1
ATOM 695 O O . ALA A 1 91 ? -1.335 15.636 10.434 1.00 41.94 91 ALA A O 1
ATOM 696 N N . ALA A 1 92 ? -2.238 14.036 9.145 1.00 44.47 92 ALA A N 1
ATOM 697 C CA . ALA A 1 92 ? -3.532 14.024 9.833 1.00 44.47 92 ALA A CA 1
ATOM 698 C C . ALA A 1 92 ? -3.457 13.429 11.256 1.00 44.47 92 ALA A C 1
ATOM 700 O O . ALA A 1 92 ? -4.146 13.891 12.163 1.00 44.47 92 ALA A O 1
ATOM 701 N N . ALA A 1 93 ? -2.575 12.450 11.491 1.00 43.16 93 ALA A N 1
ATOM 702 C CA . ALA A 1 93 ? -2.425 11.814 12.804 1.00 43.16 93 ALA A CA 1
ATOM 703 C C . ALA A 1 93 ? -1.657 12.677 13.828 1.00 43.16 93 ALA A C 1
ATOM 705 O O . ALA A 1 93 ? -1.874 12.536 15.030 1.00 43.16 93 ALA A O 1
ATOM 706 N N . ALA A 1 94 ? -0.777 13.576 13.371 1.00 39.31 94 ALA A N 1
ATOM 707 C CA . ALA A 1 94 ? 0.046 14.421 14.242 1.00 39.31 94 ALA A CA 1
ATOM 708 C C . ALA A 1 94 ? -0.616 15.759 14.636 1.00 39.31 94 ALA A C 1
ATOM 710 O O . ALA A 1 94 ? -0.142 16.426 15.555 1.00 39.31 94 ALA A O 1
ATOM 711 N N . ALA A 1 95 ? -1.712 16.154 13.980 1.00 37.50 95 ALA A N 1
ATOM 712 C CA . ALA A 1 95 ? -2.333 17.470 14.153 1.00 37.50 95 ALA A CA 1
ATOM 713 C C . ALA A 1 95 ? -3.505 17.521 15.153 1.00 37.50 95 ALA A C 1
ATOM 715 O O . ALA A 1 95 ? -4.206 18.530 15.202 1.00 37.50 9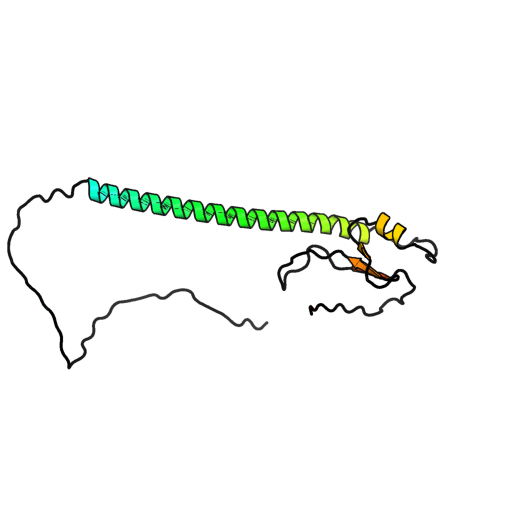5 ALA A O 1
ATOM 716 N N . VAL A 1 96 ? -3.719 16.496 15.990 1.00 45.53 96 VAL A N 1
ATOM 717 C CA . VAL A 1 96 ? -4.791 16.537 17.006 1.00 45.53 96 VAL A CA 1
ATOM 718 C C . VAL A 1 96 ? -4.243 16.475 18.438 1.00 45.53 96 VAL A C 1
ATOM 720 O O . VAL A 1 96 ? -4.374 15.454 19.116 1.00 45.53 96 VAL A O 1
ATOM 723 N N . PRO A 1 97 ? -3.665 17.570 18.969 1.00 37.59 97 PRO A N 1
ATOM 724 C CA . PRO A 1 97 ? -3.645 17.783 20.406 1.00 37.59 97 PRO A CA 1
ATOM 725 C C . PRO A 1 97 ? -5.086 17.825 20.938 1.00 37.59 97 PRO A C 1
ATOM 727 O O . PRO A 1 97 ? -5.969 18.486 20.395 1.00 37.59 97 PRO A O 1
ATOM 730 N N . ARG A 1 98 ? -5.304 17.064 22.008 1.00 50.19 98 ARG A N 1
ATOM 731 C CA . ARG A 1 98 ? -6.550 16.826 22.746 1.00 50.19 98 ARG A CA 1
ATOM 732 C C . ARG A 1 98 ? -7.370 18.087 23.071 1.00 50.19 98 ARG A C 1
ATOM 734 O O . ARG A 1 98 ? -7.185 18.667 24.133 1.00 50.19 98 ARG A O 1
ATOM 741 N N . LEU A 1 99 ? -8.390 18.375 22.268 1.00 39.66 99 LEU A N 1
ATOM 742 C CA . LEU A 1 99 ? -9.664 18.942 22.735 1.00 39.66 99 LEU A CA 1
ATOM 743 C C . LEU A 1 99 ? -10.797 18.386 21.862 1.00 39.66 99 LEU A C 1
ATOM 745 O O . LEU A 1 99 ? -11.373 19.094 21.042 1.00 39.66 99 LEU A O 1
ATOM 749 N N . ARG A 1 100 ? -11.093 17.085 21.984 1.00 49.34 100 ARG A N 1
ATOM 750 C CA . ARG A 1 100 ? -12.323 16.525 21.409 1.00 49.34 100 ARG A CA 1
ATOM 751 C C . ARG A 1 100 ? -13.423 16.498 22.482 1.00 49.34 100 ARG A C 1
ATOM 753 O O . ARG A 1 100 ? -13.126 16.065 23.596 1.00 49.34 100 ARG A O 1
ATOM 760 N N . PRO A 1 101 ? -14.647 16.974 22.174 1.00 46.47 101 PRO A N 1
ATOM 761 C CA . PRO A 1 101 ? -15.814 16.847 23.051 1.00 46.47 101 PRO A CA 1
ATOM 762 C C . PRO A 1 101 ? -16.085 15.378 23.416 1.00 46.47 101 PRO A C 1
ATOM 764 O O . PRO A 1 101 ? -15.574 14.499 22.716 1.00 46.47 101 PRO A O 1
ATOM 767 N N . PRO A 1 102 ? -16.892 15.096 24.459 1.00 46.19 102 PRO A N 1
ATOM 768 C CA . PRO A 1 102 ? -17.241 13.732 24.854 1.00 46.19 102 PRO A CA 1
ATOM 769 C C . PRO A 1 102 ? -17.794 12.982 23.639 1.00 46.19 102 PRO A C 1
ATOM 771 O O . PRO A 1 102 ? -18.822 13.350 23.068 1.00 46.19 102 PRO A O 1
ATOM 774 N N . HIS A 1 103 ? -17.030 12.006 23.157 1.00 57.81 103 HIS A N 1
ATOM 775 C CA . HIS A 1 103 ? -17.383 11.208 21.995 1.00 57.81 103 HIS A CA 1
ATOM 776 C C . HIS A 1 103 ? -18.190 10.012 22.461 1.00 57.81 103 HIS A C 1
ATOM 778 O O . HIS A 1 103 ? -17.658 8.918 22.589 1.00 57.81 103 HIS A O 1
ATOM 784 N N . ASP A 1 104 ? -19.480 10.227 22.671 1.00 50.28 104 ASP A N 1
ATOM 785 C CA . ASP A 1 104 ? -20.388 9.114 22.932 1.00 50.28 104 ASP A CA 1
ATOM 786 C C . ASP A 1 104 ? -21.088 8.616 21.660 1.00 50.28 104 ASP A C 1
ATOM 788 O O . ASP A 1 104 ? -21.709 7.564 21.693 1.00 50.28 104 ASP A O 1
ATOM 792 N N . ASN A 1 105 ? -21.002 9.318 20.516 1.00 52.72 105 ASN A N 1
ATOM 793 C CA . ASN A 1 105 ? -21.799 8.956 19.330 1.00 52.72 105 ASN A CA 1
ATOM 794 C C . ASN A 1 105 ? -21.186 9.350 17.973 1.00 52.72 105 ASN A C 1
ATOM 796 O O . ASN A 1 105 ? -21.922 9.752 17.072 1.00 52.72 105 ASN A O 1
ATOM 800 N N . ARG A 1 106 ? -19.860 9.286 17.780 1.00 67.56 106 ARG A N 1
ATOM 801 C CA . ARG A 1 106 ? -19.326 9.551 16.432 1.00 67.56 106 ARG A CA 1
ATOM 802 C C . ARG A 1 106 ? -19.671 8.377 15.522 1.00 67.56 106 ARG A C 1
ATOM 804 O O . ARG A 1 106 ? -19.195 7.261 15.730 1.00 67.56 106 ARG A O 1
ATOM 811 N N . THR A 1 107 ? -20.549 8.609 14.553 1.00 77.25 107 THR A N 1
ATOM 812 C CA . THR A 1 107 ? -21.061 7.522 13.714 1.00 77.25 107 THR A CA 1
ATOM 813 C C . THR A 1 107 ? -19.996 7.095 12.708 1.00 77.25 107 THR A C 1
ATOM 815 O O . THR A 1 107 ? -19.170 7.897 12.268 1.00 77.25 107 THR A O 1
ATOM 818 N N . MET A 1 108 ? -20.015 5.824 12.300 1.00 74.94 108 MET A N 1
ATOM 819 C CA . MET A 1 108 ? -19.023 5.289 11.361 1.00 74.94 108 MET A CA 1
ATOM 820 C C . MET A 1 108 ? -18.945 6.090 10.047 1.00 74.94 108 MET A C 1
ATOM 822 O O . MET A 1 108 ? -17.882 6.184 9.441 1.00 74.94 108 MET A O 1
ATOM 826 N N . VAL A 1 109 ? -20.055 6.708 9.633 1.00 77.69 109 VAL A N 1
ATOM 827 C CA . VAL A 1 109 ? -20.148 7.552 8.433 1.00 77.69 109 VAL A CA 1
ATOM 828 C C . VAL A 1 109 ? -19.334 8.838 8.575 1.00 77.69 109 VAL A C 1
ATOM 830 O O . VAL A 1 109 ? -18.613 9.197 7.650 1.00 77.69 109 VAL A O 1
ATOM 833 N N . GLU A 1 110 ? -19.402 9.509 9.726 1.00 78.31 110 GLU A N 1
ATOM 834 C CA . GLU A 1 110 ? -18.674 10.764 9.967 1.00 78.31 110 GLU A CA 1
ATOM 835 C C . GLU A 1 110 ? -17.159 10.546 9.961 1.00 78.31 110 GLU A C 1
ATOM 837 O O . GLU A 1 110 ? -16.410 11.355 9.426 1.00 78.31 110 GLU A O 1
ATOM 842 N N . ILE A 1 111 ? -16.702 9.419 10.508 1.00 77.75 111 ILE A N 1
ATOM 843 C CA . ILE A 1 111 ? -15.272 9.098 10.590 1.00 77.75 111 ILE A CA 1
ATOM 844 C C . ILE A 1 111 ? -14.698 8.764 9.213 1.00 77.75 111 ILE A C 1
ATOM 846 O O . ILE A 1 111 ? -13.595 9.203 8.886 1.00 77.75 111 ILE A O 1
ATOM 850 N N . ILE A 1 112 ? -15.455 8.024 8.398 1.00 77.94 112 ILE A N 1
ATOM 851 C CA . ILE A 1 112 ? -15.095 7.751 7.002 1.00 77.94 112 ILE A CA 1
ATOM 852 C C . ILE A 1 112 ? -15.119 9.050 6.182 1.00 77.94 112 ILE A C 1
ATOM 854 O O . ILE A 1 112 ? -14.288 9.218 5.296 1.00 77.94 112 ILE A O 1
ATOM 858 N N . ALA A 1 113 ? -16.033 9.978 6.480 1.00 73.88 113 ALA A N 1
ATOM 859 C CA . ALA A 1 113 ? -16.110 11.268 5.796 1.00 73.88 113 ALA A CA 1
ATOM 860 C C . ALA A 1 113 ? -14.933 12.202 6.128 1.00 73.88 113 ALA A C 1
ATOM 862 O O . ALA A 1 113 ? -14.468 12.906 5.236 1.00 73.88 113 ALA A O 1
ATOM 863 N N . ASP A 1 114 ? -14.426 12.186 7.365 1.00 71.38 114 ASP A N 1
ATOM 864 C CA . ASP A 1 114 ? -13.228 12.951 7.748 1.00 71.38 114 ASP A CA 1
ATOM 865 C C . ASP A 1 114 ? -11.939 12.387 7.124 1.00 71.38 114 ASP A C 1
ATOM 867 O O . ASP A 1 114 ? -10.986 13.130 6.895 1.00 71.38 114 ASP A O 1
ATOM 871 N N . HIS A 1 115 ? -11.899 11.077 6.850 1.00 72.44 115 HIS A N 1
ATOM 872 C CA . HIS A 1 115 ? -10.727 10.381 6.300 1.00 72.44 115 HIS A CA 1
ATOM 873 C C . HIS A 1 115 ? -11.131 9.472 5.129 1.00 72.44 115 HIS A C 1
ATOM 875 O O . HIS A 1 115 ? -11.037 8.238 5.224 1.00 72.44 115 HIS A O 1
ATOM 881 N N . PRO A 1 116 ? -11.609 10.055 4.015 1.00 64.62 116 PRO A N 1
ATOM 882 C CA . PRO A 1 116 ? -12.086 9.272 2.890 1.00 64.62 116 PRO A CA 1
ATOM 883 C C . PRO A 1 116 ? -10.925 8.470 2.290 1.00 64.62 116 PRO A C 1
ATOM 885 O O . PRO A 1 116 ? -9.827 8.987 2.103 1.00 64.62 116 PRO A O 1
ATOM 888 N N . ALA A 1 117 ? -11.178 7.196 1.987 1.00 66.69 117 ALA A N 1
ATOM 889 C CA . ALA A 1 117 ? -10.235 6.235 1.398 1.00 66.69 117 ALA A CA 1
ATOM 890 C C . ALA A 1 117 ? -9.062 5.753 2.279 1.00 66.69 117 ALA A C 1
ATOM 892 O O . ALA A 1 117 ? -8.358 4.836 1.858 1.00 66.69 117 ALA A O 1
ATOM 893 N N . GLU A 1 118 ? -8.867 6.278 3.495 1.00 81.00 118 GLU A N 1
ATOM 894 C CA . GLU A 1 118 ? -7.870 5.714 4.422 1.00 81.00 118 GLU A CA 1
ATOM 895 C C . GLU A 1 118 ? -8.440 4.521 5.194 1.00 81.00 118 GLU A C 1
ATOM 897 O O . GLU A 1 118 ? -7.744 3.521 5.368 1.00 81.00 118 GLU A O 1
ATOM 902 N N . LEU A 1 119 ? -9.701 4.611 5.632 1.00 87.00 119 LEU A N 1
ATOM 903 C CA . LEU A 1 119 ? -10.345 3.617 6.488 1.00 87.00 119 LEU A CA 1
ATOM 904 C C . LEU A 1 119 ? -11.466 2.864 5.762 1.00 87.00 119 LEU A C 1
ATOM 906 O O . LEU A 1 119 ? -12.311 3.461 5.094 1.00 87.00 119 LEU A O 1
ATOM 910 N N . VAL A 1 120 ? -11.504 1.547 5.950 1.00 90.19 120 VAL A N 1
ATOM 911 C CA . VAL A 1 120 ? -12.543 0.639 5.459 1.00 90.19 120 VAL A CA 1
ATOM 912 C C . VAL A 1 120 ? -13.273 -0.024 6.625 1.00 90.19 120 VAL A C 1
ATOM 914 O O . VAL A 1 120 ? -12.715 -0.227 7.706 1.00 90.19 120 VAL A O 1
ATOM 917 N N . ARG A 1 121 ? -14.552 -0.342 6.402 1.00 91.50 121 ARG A N 1
ATOM 918 C CA . ARG A 1 121 ? -15.382 -1.091 7.351 1.00 91.50 121 ARG A CA 1
ATOM 919 C C . ARG A 1 121 ? -14.897 -2.530 7.435 1.00 91.50 121 ARG A C 1
ATOM 921 O O . ARG A 1 121 ? -14.698 -3.165 6.401 1.00 91.50 121 ARG A O 1
ATOM 928 N N . THR A 1 122 ? -14.746 -3.035 8.652 1.00 92.38 122 THR A N 1
ATOM 929 C CA . THR A 1 122 ? -14.575 -4.470 8.878 1.00 92.38 122 THR A CA 1
ATOM 930 C C . THR A 1 122 ? -15.946 -5.157 8.921 1.00 92.38 122 THR A C 1
ATOM 932 O O . THR A 1 122 ? -16.988 -4.535 8.686 1.00 92.38 122 THR A O 1
ATOM 935 N N . ASP A 1 123 ? -15.948 -6.455 9.200 1.00 93.38 123 ASP A N 1
ATOM 936 C CA . ASP A 1 123 ? -17.138 -7.243 9.524 1.00 93.38 123 ASP A CA 1
ATOM 937 C C . ASP A 1 123 ? -17.762 -6.856 10.877 1.00 93.38 123 ASP A C 1
ATOM 939 O O . ASP A 1 123 ? -18.958 -7.058 11.097 1.00 93.38 123 ASP A O 1
ATOM 943 N N . SER A 1 124 ? -16.980 -6.245 11.769 1.00 91.56 124 SER A N 1
ATOM 944 C CA . SER A 1 124 ? -17.454 -5.735 13.050 1.00 91.56 124 SER A CA 1
ATOM 945 C C . SER A 1 124 ? -17.938 -4.285 12.938 1.00 91.56 124 SER A C 1
ATOM 947 O O . SER A 1 124 ? -17.214 -3.419 12.445 1.00 91.56 124 SER A O 1
ATOM 949 N N . PRO A 1 125 ? -19.126 -3.946 13.472 1.00 89.19 125 PRO A N 1
ATOM 950 C CA . PRO A 1 125 ? -19.648 -2.578 13.428 1.00 89.19 125 PRO A CA 1
ATOM 951 C C . PRO A 1 125 ? -18.858 -1.590 14.299 1.00 89.19 125 PRO A C 1
ATOM 953 O O . PRO A 1 125 ? -19.065 -0.386 14.179 1.00 89.19 125 PRO A O 1
ATOM 956 N N . ASN A 1 126 ? -17.976 -2.084 15.174 1.00 90.69 126 ASN A N 1
ATOM 957 C CA . ASN A 1 126 ? -17.221 -1.272 16.127 1.00 90.69 126 ASN A CA 1
ATOM 958 C C . ASN A 1 126 ? -15.776 -1.010 15.694 1.00 90.69 126 ASN A C 1
ATOM 960 O O . ASN A 1 126 ? -15.063 -0.310 16.412 1.00 90.69 126 ASN A O 1
ATOM 964 N N . PHE A 1 127 ? -15.330 -1.568 14.566 1.00 92.19 127 PHE A N 1
ATOM 965 C CA . PHE A 1 127 ? -13.948 -1.444 14.120 1.00 92.19 127 PHE A CA 1
ATOM 966 C C . PHE A 1 127 ? -13.855 -1.004 12.660 1.00 92.19 127 PHE A C 1
ATOM 968 O O . PHE A 1 127 ? -14.526 -1.526 11.774 1.00 92.19 127 PHE A O 1
ATOM 975 N N . LEU A 1 128 ? -12.955 -0.062 12.413 1.00 92.69 128 LEU A N 1
ATOM 976 C CA . LEU A 1 128 ? -12.476 0.305 11.086 1.00 92.69 128 LEU A CA 1
ATOM 977 C C . LEU A 1 128 ? -10.992 -0.041 10.990 1.00 92.69 128 LEU A C 1
ATOM 979 O O . LEU A 1 128 ? -10.284 -0.031 12.000 1.00 92.69 128 LEU A O 1
ATOM 983 N N . CYS A 1 129 ? -10.493 -0.306 9.789 1.00 93.00 129 CYS A N 1
ATOM 984 C CA . CYS A 1 129 ? -9.064 -0.510 9.574 1.00 93.00 129 CYS A CA 1
ATOM 985 C C . CYS A 1 129 ? -8.557 0.223 8.336 1.00 93.00 129 CYS A C 1
ATOM 987 O O . CYS A 1 129 ? -9.344 0.643 7.492 1.00 93.00 129 CYS A O 1
ATOM 989 N N . SER A 1 130 ? -7.241 0.403 8.231 1.00 92.19 130 SER A N 1
ATOM 990 C CA . SER A 1 130 ? -6.642 0.992 7.034 1.00 92.19 130 SER A CA 1
ATOM 991 C C . SER A 1 130 ? -6.842 0.108 5.801 1.00 92.19 130 SER A C 1
ATOM 993 O O . SER A 1 130 ? -6.721 -1.115 5.884 1.00 92.19 130 SER A O 1
ATOM 995 N N . VAL A 1 131 ? -7.069 0.720 4.638 1.00 91.44 131 VAL A N 1
ATOM 996 C CA . VAL A 1 131 ? -7.066 0.001 3.354 1.00 91.44 131 VAL A CA 1
ATOM 997 C C . VAL A 1 131 ? -5.659 -0.536 3.067 1.00 91.44 131 VAL A C 1
ATOM 999 O O . VAL A 1 131 ? -4.678 0.207 3.101 1.00 91.44 131 VAL A O 1
ATOM 1002 N N . LEU A 1 132 ? -5.554 -1.832 2.768 1.00 91.50 132 LEU A N 1
ATOM 1003 C CA . LEU A 1 132 ? -4.302 -2.464 2.346 1.00 91.50 132 LEU A CA 1
ATOM 1004 C C . LEU A 1 132 ? -4.188 -2.491 0.810 1.00 91.50 132 LEU A C 1
ATOM 1006 O O . LEU A 1 132 ? -5.208 -2.631 0.131 1.00 91.50 132 LEU A O 1
ATOM 1010 N N . PRO A 1 133 ? -2.968 -2.397 0.238 1.00 91.19 133 PRO A N 1
ATOM 1011 C CA . PRO A 1 133 ? -2.763 -2.595 -1.195 1.00 91.19 133 PRO A CA 1
ATOM 1012 C C . PRO A 1 133 ? -3.273 -3.966 -1.659 1.00 91.19 133 PRO A C 1
ATOM 1014 O O . PRO A 1 133 ? -3.048 -4.969 -0.984 1.00 91.19 133 PRO A O 1
ATOM 1017 N N . SER A 1 134 ? -3.894 -4.026 -2.842 1.00 91.38 134 SER A N 1
ATOM 1018 C CA . SER A 1 134 ? -4.449 -5.276 -3.393 1.00 91.38 134 SER A CA 1
ATOM 1019 C C . SER A 1 134 ? -3.389 -6.347 -3.657 1.00 91.38 134 SER A C 1
ATOM 1021 O O . SER A 1 134 ? -3.660 -7.537 -3.537 1.00 91.38 134 SER A O 1
ATOM 1023 N N . HIS A 1 135 ? -2.177 -5.927 -4.015 1.00 93.56 135 HIS A N 1
ATOM 1024 C CA . HIS A 1 135 ? -1.010 -6.789 -4.117 1.00 93.56 135 HIS A CA 1
ATOM 1025 C C . HIS A 1 135 ? 0.158 -6.089 -3.438 1.00 93.56 135 HIS A C 1
ATOM 1027 O O . HIS A 1 135 ? 0.417 -4.905 -3.667 1.00 93.56 135 HIS A O 1
ATOM 1033 N N . TRP A 1 136 ? 0.877 -6.826 -2.604 1.00 93.44 136 TRP A N 1
ATOM 1034 C CA . TRP A 1 136 ? 2.069 -6.316 -1.961 1.00 93.44 136 TRP A CA 1
ATOM 1035 C C . TRP A 1 136 ? 3.140 -7.387 -1.912 1.00 93.44 136 TRP A C 1
ATOM 1037 O O . TRP A 1 136 ? 2.869 -8.576 -1.748 1.00 93.44 136 TRP A O 1
ATOM 1047 N N . ARG A 1 137 ? 4.388 -6.947 -2.042 1.00 94.38 137 ARG A N 1
ATOM 1048 C CA . ARG A 1 137 ? 5.532 -7.840 -1.937 1.00 94.38 137 ARG A CA 1
ATOM 1049 C C . ARG A 1 137 ? 5.650 -8.329 -0.496 1.00 94.38 137 ARG A C 1
ATOM 1051 O O . ARG A 1 137 ? 5.711 -7.521 0.430 1.00 94.38 137 ARG A O 1
ATOM 1058 N N . CYS A 1 138 ? 5.742 -9.644 -0.312 1.00 93.56 138 CYS A N 1
ATOM 1059 C CA . CYS A 1 138 ? 5.990 -10.217 1.005 1.00 93.56 138 CYS A CA 1
ATOM 1060 C C . CYS A 1 138 ? 7.272 -9.632 1.630 1.00 93.56 138 CYS A C 1
ATOM 1062 O O . CYS A 1 138 ? 8.239 -9.319 0.929 1.00 93.56 138 CYS A O 1
ATOM 1064 N N . ASN A 1 139 ? 7.265 -9.463 2.956 1.00 93.19 139 ASN A N 1
ATOM 1065 C CA . ASN A 1 139 ? 8.389 -8.919 3.729 1.00 93.19 139 ASN A CA 1
ATOM 1066 C C . ASN A 1 139 ? 8.863 -7.510 3.291 1.00 93.19 139 ASN A C 1
ATOM 1068 O O . ASN A 1 139 ? 9.998 -7.115 3.552 1.00 93.19 139 ASN A O 1
ATOM 1072 N N . LYS A 1 140 ? 8.007 -6.736 2.609 1.00 92.31 140 LYS A N 1
ATOM 1073 C CA . LYS A 1 140 ? 8.233 -5.314 2.327 1.00 92.31 140 LYS A CA 1
ATOM 1074 C C . LYS A 1 140 ? 7.343 -4.479 3.246 1.00 92.31 140 LYS A C 1
ATOM 1076 O O . LYS A 1 140 ? 6.150 -4.751 3.346 1.00 92.31 140 LYS A O 1
ATOM 1081 N N . THR A 1 141 ? 7.896 -3.446 3.879 1.00 92.25 141 THR A N 1
ATOM 1082 C CA . THR A 1 141 ? 7.124 -2.493 4.694 1.00 92.25 141 THR A CA 1
ATOM 1083 C C . THR A 1 141 ? 5.996 -1.889 3.871 1.00 92.25 141 THR A C 1
ATOM 1085 O O . THR A 1 141 ? 6.237 -1.482 2.739 1.00 92.25 141 THR A O 1
ATOM 1088 N N . LEU A 1 142 ? 4.784 -1.834 4.424 1.00 91.06 142 LEU A N 1
ATOM 1089 C CA . LEU A 1 142 ? 3.661 -1.162 3.776 1.00 91.06 142 LEU A CA 1
ATOM 1090 C C . LEU A 1 142 ? 3.989 0.317 3.536 1.00 91.06 142 LEU A C 1
ATOM 1092 O O . LEU A 1 142 ? 4.716 0.920 4.327 1.00 91.06 142 LEU A O 1
ATOM 1096 N N . PRO A 1 143 ? 3.450 0.923 2.470 1.00 84.62 143 PRO A N 1
ATOM 1097 C CA . PRO A 1 143 ? 3.695 2.333 2.207 1.00 84.62 143 PRO A CA 1
ATOM 1098 C C . PRO A 1 143 ? 3.095 3.224 3.300 1.00 84.62 143 PRO A C 1
ATOM 1100 O O . PRO A 1 143 ? 3.699 4.226 3.662 1.00 84.62 143 PRO A O 1
ATOM 1103 N N . VAL A 1 144 ? 1.951 2.818 3.862 1.00 85.12 144 VAL A N 1
ATOM 1104 C CA . VAL A 1 144 ? 1.268 3.474 4.982 1.00 85.12 144 VAL A CA 1
ATOM 1105 C C . VAL A 1 144 ? 1.172 2.492 6.145 1.00 85.12 144 VAL A C 1
ATOM 1107 O O . VAL A 1 144 ? 0.939 1.300 5.940 1.00 85.12 144 VAL A O 1
ATOM 1110 N N . ALA A 1 145 ? 1.345 2.985 7.372 1.00 87.56 145 ALA A N 1
ATOM 1111 C CA . ALA A 1 145 ? 1.133 2.178 8.567 1.00 87.56 145 ALA A CA 1
ATOM 1112 C C . ALA A 1 145 ? -0.331 1.717 8.655 1.00 87.56 145 ALA A C 1
ATOM 1114 O O . ALA A 1 145 ? -1.248 2.522 8.505 1.00 87.56 145 ALA A O 1
ATOM 1115 N N . PHE A 1 146 ? -0.540 0.432 8.937 1.00 92.69 146 PHE A N 1
ATOM 1116 C CA . PHE A 1 146 ? -1.870 -0.121 9.164 1.00 92.69 146 PHE A CA 1
ATOM 1117 C C . PHE A 1 146 ? -2.402 0.325 10.529 1.00 92.69 146 PHE A C 1
ATOM 1119 O O . PHE A 1 146 ? -1.730 0.148 11.547 1.00 92.69 146 PHE A O 1
ATOM 1126 N N . LYS A 1 147 ? -3.606 0.895 10.551 1.00 91.50 147 LYS A N 1
ATOM 1127 C CA . LYS A 1 147 ? -4.286 1.357 11.764 1.00 91.50 147 LYS A CA 1
ATOM 1128 C C . LYS A 1 147 ? -5.581 0.574 11.961 1.00 91.50 147 LYS A C 1
ATOM 1130 O O . LYS A 1 147 ? -6.256 0.234 10.993 1.00 91.50 147 LYS A O 1
ATOM 1135 N N . VAL A 1 148 ? -5.943 0.346 13.221 1.00 92.88 148 VAL A N 1
ATOM 1136 C CA . VAL A 1 148 ? -7.259 -0.158 13.637 1.00 92.88 148 VAL A CA 1
ATOM 1137 C C . VAL A 1 148 ? -7.897 0.910 14.512 1.00 92.88 148 VAL A C 1
ATOM 1139 O O . VAL A 1 148 ? -7.273 1.392 15.456 1.00 92.88 148 VAL A O 1
ATOM 1142 N N . VAL A 1 149 ? -9.121 1.305 14.181 1.00 90.69 149 VAL A N 1
ATOM 1143 C CA . VAL A 1 149 ? -9.871 2.348 14.881 1.00 90.69 149 VAL A CA 1
ATOM 1144 C C . VAL A 1 149 ? -11.079 1.704 15.540 1.00 90.69 149 VAL A C 1
ATOM 1146 O O . VAL A 1 149 ? -11.923 1.132 14.855 1.00 90.69 149 VAL A O 1
ATOM 1149 N N . ALA A 1 150 ? -11.153 1.804 16.865 1.00 91.06 150 ALA A N 1
ATOM 1150 C CA . ALA A 1 150 ? -12.329 1.415 17.627 1.00 91.06 150 ALA A CA 1
ATOM 1151 C C . ALA A 1 150 ? -13.327 2.579 17.679 1.00 91.06 150 ALA A C 1
ATOM 1153 O O . ALA A 1 150 ? -12.944 3.725 17.922 1.00 91.06 150 ALA A O 1
ATOM 1154 N N . LEU A 1 151 ? -14.599 2.276 17.434 1.00 87.81 151 LEU A N 1
ATOM 1155 C CA . LEU A 1 151 ? -15.713 3.218 17.561 1.00 87.81 151 LEU A CA 1
ATOM 1156 C C . LEU A 1 151 ? -16.365 3.159 18.945 1.00 87.81 151 LEU A C 1
ATOM 1158 O O . LEU A 1 151 ? -16.965 4.136 19.379 1.00 87.81 151 LEU A O 1
ATOM 1162 N N . GLY A 1 152 ? -16.247 2.013 19.617 1.00 85.88 152 GLY A N 1
ATOM 1163 C CA . GLY A 1 152 ? -16.668 1.835 21.002 1.00 85.88 152 GLY A CA 1
ATOM 1164 C C . GLY A 1 152 ? -15.560 2.178 21.996 1.00 85.88 152 GLY A C 1
ATOM 1165 O O . GLY A 1 152 ? -14.402 2.375 21.623 1.00 85.88 152 GLY A O 1
ATOM 1166 N N . GLU A 1 153 ? -15.918 2.204 23.278 1.00 88.19 153 GLU A N 1
ATOM 1167 C CA . GLU A 1 153 ? -14.957 2.360 24.368 1.00 88.19 153 GLU A CA 1
ATOM 1168 C C . GLU A 1 153 ? -14.017 1.144 24.428 1.00 88.19 153 GLU A C 1
ATOM 1170 O O . GLU A 1 153 ? -14.453 0.002 24.579 1.00 88.19 153 GLU A O 1
ATOM 1175 N N . VAL A 1 154 ? -12.713 1.394 24.302 1.00 91.75 154 VAL A N 1
ATOM 1176 C CA . VAL A 1 154 ? -11.652 0.398 24.473 1.00 91.75 154 VAL A CA 1
ATOM 1177 C C . VAL A 1 154 ? -10.594 1.019 25.382 1.00 91.75 154 VAL A C 1
ATOM 1179 O O . VAL A 1 154 ? -10.131 2.120 25.080 1.00 91.75 154 VAL A O 1
ATOM 1182 N N . PRO A 1 155 ? -10.199 0.361 26.485 1.00 92.00 155 PRO A N 1
ATOM 1183 C CA . PRO A 1 155 ? -9.217 0.925 27.398 1.00 92.00 155 PRO A CA 1
ATOM 1184 C C . PRO A 1 155 ? -7.845 1.056 26.731 1.00 92.00 155 PRO A C 1
ATOM 1186 O O . PRO A 1 155 ? -7.415 0.193 25.953 1.00 92.00 155 PRO A O 1
ATOM 1189 N N . ASP A 1 156 ? -7.135 2.128 27.074 1.00 91.88 156 ASP A N 1
ATOM 1190 C CA . ASP A 1 156 ? -5.778 2.368 26.592 1.00 91.88 156 ASP A CA 1
ATOM 1191 C C . ASP A 1 156 ? -4.844 1.206 26.973 1.00 91.88 156 ASP A C 1
ATOM 1193 O O . ASP A 1 156 ? -4.941 0.618 28.051 1.00 91.88 156 ASP A O 1
ATOM 1197 N N . GLY A 1 157 ? -3.920 0.868 26.072 1.00 93.31 157 GLY A N 1
ATOM 1198 C CA . GLY A 1 157 ? -2.993 -0.253 26.259 1.00 93.31 157 GLY A CA 1
ATOM 1199 C C . GLY A 1 157 ? -3.563 -1.626 25.890 1.00 93.31 157 GLY A C 1
ATOM 1200 O O . GLY A 1 157 ? -2.839 -2.617 25.986 1.00 93.31 157 GLY A O 1
ATOM 1201 N N . THR A 1 158 ? -4.815 -1.704 25.422 1.00 96.00 158 THR A N 1
ATOM 1202 C CA . THR A 1 158 ? -5.371 -2.945 24.863 1.00 96.00 158 THR A CA 1
ATOM 1203 C C . THR A 1 158 ? -4.525 -3.426 23.683 1.00 96.00 158 THR A C 1
ATOM 1205 O O . THR A 1 158 ? -4.317 -2.703 22.707 1.00 96.00 158 THR A O 1
ATOM 1208 N N . VAL A 1 159 ? -4.034 -4.664 23.767 1.00 95.69 159 VAL A N 1
ATOM 1209 C CA . VAL A 1 159 ? -3.208 -5.273 22.719 1.00 95.69 159 VAL A CA 1
ATOM 1210 C C . VAL A 1 159 ? -4.081 -5.668 21.532 1.00 95.69 159 VAL A C 1
ATOM 1212 O O . VAL A 1 159 ? -5.057 -6.399 21.682 1.00 95.69 159 VAL A O 1
ATOM 1215 N N . VAL A 1 160 ? -3.685 -5.233 20.336 1.00 95.88 160 VAL A N 1
ATOM 1216 C CA . VAL A 1 160 ? -4.318 -5.613 19.068 1.00 95.88 160 VAL A CA 1
ATOM 1217 C C . VAL A 1 160 ? -3.370 -6.524 18.297 1.00 95.88 160 VAL A C 1
ATOM 1219 O O . VAL A 1 160 ? -2.196 -6.205 18.126 1.00 95.88 160 VAL A O 1
ATOM 1222 N N . THR A 1 161 ? -3.877 -7.664 17.828 1.00 96.50 161 THR A N 1
ATOM 1223 C CA . THR A 1 161 ? -3.133 -8.624 16.998 1.00 96.50 161 THR A CA 1
ATOM 1224 C C . THR A 1 161 ? -3.841 -8.788 15.660 1.00 96.50 161 THR A C 1
ATOM 1226 O O . THR A 1 161 ? -5.067 -8.835 15.613 1.00 96.50 161 THR A O 1
ATOM 1229 N N . VAL A 1 162 ? -3.074 -8.882 14.574 1.00 95.56 162 VAL A N 1
ATOM 1230 C CA . VAL A 1 162 ? -3.591 -9.063 13.211 1.00 95.56 162 VAL A CA 1
ATOM 1231 C C . VAL A 1 162 ? -3.126 -10.417 12.689 1.00 95.56 162 VAL A C 1
ATOM 1233 O O . VAL A 1 162 ? -1.953 -10.762 12.820 1.00 95.56 162 VAL A O 1
ATOM 1236 N N . MET A 1 163 ? -4.043 -11.173 12.092 1.00 95.00 163 MET A N 1
ATOM 1237 C CA . MET A 1 163 ? -3.765 -12.456 11.447 1.00 95.00 163 MET A CA 1
ATOM 1238 C C . MET A 1 163 ? -4.144 -12.370 9.969 1.00 95.00 163 MET A C 1
ATOM 1240 O O . MET A 1 163 ? -5.087 -11.669 9.611 1.00 95.00 163 MET A O 1
ATOM 1244 N N . ALA A 1 164 ? -3.409 -13.082 9.120 1.00 94.19 164 ALA A N 1
ATOM 1245 C CA . ALA A 1 164 ? -3.691 -13.202 7.695 1.00 94.19 164 ALA A CA 1
ATOM 1246 C C . ALA A 1 164 ? -3.729 -14.687 7.314 1.00 94.19 164 ALA A C 1
ATOM 1248 O O . ALA A 1 164 ? -2.896 -15.463 7.783 1.00 94.19 164 ALA A O 1
ATOM 1249 N N . GLY A 1 165 ? -4.683 -15.065 6.468 1.00 93.62 165 GLY A N 1
ATOM 1250 C CA . GLY A 1 165 ? -4.877 -16.429 5.980 1.00 93.62 165 GLY A CA 1
ATOM 1251 C C . GLY A 1 165 ? -5.797 -16.446 4.760 1.00 93.62 165 GLY A C 1
ATOM 1252 O O . GLY A 1 165 ? -6.453 -15.445 4.470 1.00 93.62 165 GLY A O 1
ATOM 1253 N N . ASN A 1 166 ? -5.807 -17.565 4.044 1.00 94.62 166 ASN A N 1
ATOM 1254 C CA . ASN A 1 166 ? -6.753 -17.886 2.975 1.00 94.62 166 ASN A CA 1
ATOM 1255 C C . ASN A 1 166 ? -7.465 -19.216 3.299 1.00 94.62 166 ASN A C 1
ATOM 1257 O O . ASN A 1 166 ? -7.193 -19.803 4.347 1.00 94.62 166 ASN A O 1
ATOM 1261 N N . ASP A 1 167 ? -8.383 -19.636 2.425 1.00 92.75 167 ASP A N 1
ATOM 1262 C CA . ASP A 1 167 ? -9.160 -20.882 2.536 1.00 92.75 167 ASP A CA 1
ATOM 1263 C C . ASP A 1 167 ? -8.317 -22.171 2.568 1.00 92.75 167 ASP A C 1
ATOM 1265 O O . ASP A 1 167 ? -7.260 -22.224 1.888 1.00 92.75 167 ASP A O 1
#

Secondary structure (DSSP, 8-state):
---------------------S---------------------HHHHHHHHHHHHHHHHHHHHHHHHHHHHHHHHHHHHHHHHHHHHHHHHHHHS--S-----S---HHHHHHHSTTTEEE-SSTTEEEEPPPSS--TTS--SS---EEESS---TT----------

Foldseek 3Di:
DDDDDDDDDDDDDDDDDDDDDDDDDDDDDDDDDDDPDDPPCPPVVVVVVVVVVVVVVVVVVVVVVVVVVVVVVVVVVVLVVLLVVQVVVVVVVPPDDDDDDPQPDDAPVNVCVVPPQQWDDDPDRFKIKGDFDPDDDPPDDGSHDIDIDGSDDDDPPDDDDDDDDDD

Solvent-accessible surface area (backbone atoms only — not comparable to full-atom values): 11516 Å² total; per-residue (Å²): 141,84,86,80,86,86,87,89,82,83,90,81,86,82,92,79,90,82,88,82,90,88,76,91,82,88,88,78,84,85,90,80,82,89,79,97,81,71,94,70,77,74,54,65,63,61,62,49,50,53,52,51,53,52,51,53,53,54,53,52,53,53,53,54,53,51,53,53,52,50,53,52,49,52,52,48,51,52,50,48,56,38,40,53,56,24,52,58,59,50,55,63,71,72,70,65,79,92,79,75,72,93,78,86,74,73,49,74,64,60,57,36,64,78,39,69,84,48,52,39,81,54,95,48,96,47,38,33,31,44,66,72,72,95,74,73,66,82,98,53,83,67,62,50,86,82,48,77,45,70,69,57,96,72,68,88,86,67,86,84,87,87,86,88,86,81,135

pLDDT: mean 70.67, std 22.05, range [32.56, 96.5]

Organism: Rattus norvegicus (NCBI:txid10116)

Mean predicted aligned error: 18.63 Å

Nearest PDB structures (foldseek):
  4l0z-assembly1_A  TM=9.496E-01  e=1.930E-05  Mus musculus
  2j6w-assembly2_B  TM=9.751E-01  e=1.580E-05  Mus musculus

InterPro domains:
  IPR000040 Acute myeloid leukemia 1 protein (AML1)/Runt [PR00967] (106-125)
  IPR000040 Acute myeloid leukemia 1 protein (AML1)/Runt [PR00967] (125-146)
  IPR000040 Acute myeloid leukemia 1 protein (AML1)/Runt [PR00967] (147-166)
  IPR000040 Acute myeloid leukemia 1 protein (AML1)/Runt [PTHR11950] (1-167)
  IPR008967 p53-like transcription factor, DNA-binding domain superfamily [SSF49417] (109-167)
  IPR012346 p53/RUNT-type transcription factor, DNA-binding domain superfamily [G3DSA:2.60.40.720] (105-167)
  IPR013524 Runt domain [PF00853] (109-167)
  IPR013524 Runt domain [PS51062] (107-167)